Protein AF-A0A847L0N7-F1 (afdb_monomer_lite)

Foldseek 3Di:
DVCVVLVCVLPPPDVVVLVVVVVVQVVCVVVQFWDPVDDCVVLVVVLSVVVNVVVVPPDPDPDDPLCCCVPPVVVSSVVTTDPVNVVVVVVVCVVVVDDPVSVVVVVVPPPPDD

Structure (mmCIF, N/CA/C/O backbone):
data_AF-A0A847L0N7-F1
#
_entry.id   AF-A0A847L0N7-F1
#
loop_
_atom_site.group_PDB
_atom_site.id
_atom_site.type_symbol
_atom_site.label_atom_id
_atom_site.label_alt_id
_atom_site.label_comp_id
_atom_site.label_asym_id
_atom_site.label_entity_id
_atom_site.label_seq_id
_atom_site.pdbx_PDB_ins_code
_atom_site.Cartn_x
_atom_site.Cartn_y
_atom_site.Cartn_z
_atom_site.occupancy
_atom_site.B_iso_or_equiv
_atom_site.auth_seq_id
_atom_site.auth_comp_id
_atom_site.auth_asym_id
_atom_site.auth_atom_id
_atom_site.pdbx_PDB_model_num
ATOM 1 N N . LYS A 1 1 ? 18.946 -10.663 -11.995 1.00 44.84 1 LYS A N 1
ATO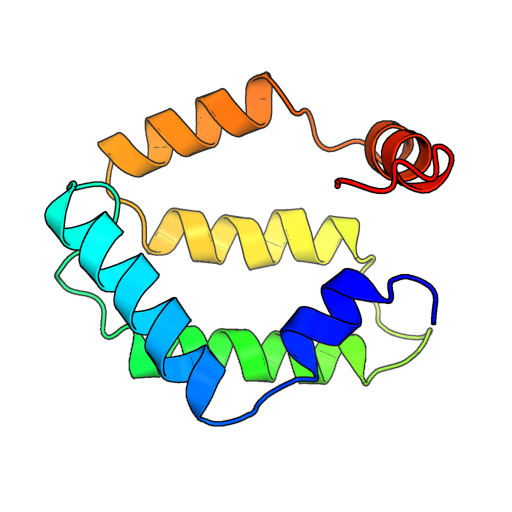M 2 C CA . LYS A 1 1 ? 18.074 -9.469 -11.844 1.00 44.84 1 LYS A CA 1
ATOM 3 C C . LYS A 1 1 ? 18.398 -8.801 -10.521 1.00 44.84 1 LYS A C 1
ATOM 5 O O . LYS A 1 1 ? 18.633 -9.521 -9.564 1.00 44.84 1 LYS A O 1
ATOM 10 N N . LYS A 1 2 ? 18.469 -7.465 -10.479 1.00 42.66 2 LYS A N 1
ATOM 11 C CA . LYS A 1 2 ? 18.998 -6.713 -9.326 1.00 42.66 2 LYS A CA 1
ATOM 12 C C . LYS A 1 2 ? 18.172 -6.894 -8.040 1.00 42.66 2 LYS A C 1
ATOM 14 O O . LYS A 1 2 ? 18.730 -6.731 -6.967 1.00 42.66 2 LYS A O 1
ATOM 19 N N . TYR A 1 3 ? 16.900 -7.293 -8.147 1.00 48.69 3 TYR A N 1
ATOM 20 C CA . TYR A 1 3 ? 15.965 -7.423 -7.023 1.00 48.69 3 TYR A CA 1
ATOM 21 C C . TYR A 1 3 ? 15.070 -8.663 -7.186 1.00 48.69 3 TYR A C 1
ATOM 23 O O . TYR A 1 3 ? 13.935 -8.534 -7.636 1.00 48.69 3 TYR A O 1
ATOM 31 N N . PRO A 1 4 ? 15.574 -9.875 -6.913 1.00 41.53 4 PRO A N 1
ATOM 32 C CA . PRO A 1 4 ? 14.850 -11.112 -7.201 1.00 41.53 4 PRO A CA 1
ATOM 33 C C . PRO A 1 4 ? 13.575 -11.293 -6.363 1.00 41.53 4 PRO A C 1
ATOM 35 O O . PRO A 1 4 ? 12.627 -11.850 -6.892 1.00 41.53 4 PRO A O 1
ATOM 38 N N . GLU A 1 5 ? 13.503 -10.771 -5.134 1.00 44.66 5 GLU A N 1
ATOM 39 C CA . GLU A 1 5 ? 12.321 -10.915 -4.258 1.00 44.66 5 GLU A CA 1
ATOM 40 C C . GLU A 1 5 ? 11.175 -9.965 -4.630 1.00 44.66 5 GLU A C 1
ATOM 42 O O . GLU A 1 5 ? 10.039 -10.392 -4.792 1.00 44.66 5 GLU A O 1
ATOM 47 N N . VAL A 1 6 ? 11.474 -8.684 -4.875 1.00 49.69 6 VAL A N 1
ATOM 48 C CA . VAL A 1 6 ? 10.493 -7.725 -5.423 1.00 49.69 6 VAL A CA 1
ATOM 49 C C . VAL A 1 6 ? 10.036 -8.170 -6.812 1.00 49.69 6 VAL A C 1
ATOM 51 O O . VAL A 1 6 ? 8.869 -8.045 -7.167 1.00 49.69 6 VAL A O 1
ATOM 54 N N . TYR A 1 7 ? 10.959 -8.723 -7.602 1.00 46.62 7 TYR A N 1
ATOM 55 C CA . TYR A 1 7 ? 10.634 -9.319 -8.888 1.00 46.62 7 TYR A CA 1
ATOM 56 C C . TYR A 1 7 ? 9.742 -10.557 -8.722 1.00 46.62 7 TYR A C 1
ATOM 58 O O . TYR A 1 7 ? 8.768 -10.656 -9.453 1.00 46.62 7 TYR A O 1
ATOM 66 N N . ALA A 1 8 ? 10.004 -11.444 -7.756 1.00 48.16 8 ALA A N 1
ATOM 67 C CA . ALA A 1 8 ? 9.175 -12.618 -7.468 1.00 48.16 8 ALA A CA 1
ATOM 68 C C . ALA A 1 8 ? 7.744 -12.220 -7.075 1.00 48.16 8 ALA A C 1
ATOM 70 O O . ALA A 1 8 ? 6.807 -12.655 -7.734 1.00 48.16 8 ALA A O 1
ATOM 71 N N . ILE A 1 9 ? 7.582 -11.270 -6.146 1.00 51.53 9 ILE A N 1
ATOM 72 C CA . ILE A 1 9 ? 6.271 -10.748 -5.705 1.00 51.53 9 ILE A CA 1
ATOM 73 C C . ILE A 1 9 ? 5.449 -10.152 -6.868 1.00 51.53 9 ILE A C 1
ATOM 75 O O . ILE A 1 9 ? 4.218 -10.202 -6.870 1.00 51.53 9 ILE A O 1
ATOM 79 N N . VAL A 1 10 ? 6.110 -9.569 -7.874 1.00 54.81 10 VAL A N 1
ATOM 80 C CA . VAL A 1 10 ? 5.443 -8.939 -9.031 1.00 54.81 10 VAL A CA 1
ATOM 81 C C . VAL A 1 10 ? 5.260 -9.902 -10.222 1.00 54.81 10 VAL A C 1
ATOM 83 O O . VAL A 1 10 ? 4.436 -9.660 -11.115 1.00 54.81 10 VAL A O 1
ATOM 86 N N . VAL A 1 11 ? 6.017 -11.002 -10.271 1.00 51.25 11 VAL A N 1
ATOM 87 C CA . VAL A 1 11 ? 6.077 -11.927 -11.418 1.00 51.25 11 VAL A CA 1
ATOM 88 C C . VAL A 1 11 ? 5.356 -13.243 -11.150 1.00 51.25 11 VAL A C 1
ATOM 90 O O . VAL A 1 11 ? 4.794 -13.795 -12.095 1.00 51.25 11 VAL A O 1
ATOM 93 N N . GLU A 1 12 ? 5.285 -13.720 -9.908 1.00 45.88 12 GLU A N 1
ATOM 94 C CA . GLU A 1 12 ? 4.573 -14.951 -9.542 1.00 45.88 12 GLU A CA 1
ATOM 95 C C . GLU A 1 12 ? 3.062 -14.717 -9.389 1.00 45.88 12 GLU A C 1
ATOM 97 O O . GLU A 1 12 ? 2.448 -14.993 -8.376 1.00 45.88 12 GLU A O 1
ATOM 102 N N . SER A 1 13 ? 2.389 -14.266 -10.452 1.00 48.38 13 SER A N 1
ATOM 103 C CA . SER A 1 13 ? 0.929 -14.401 -10.506 1.00 48.38 13 SER A CA 1
ATOM 104 C C . SER A 1 13 ? 0.568 -15.858 -10.799 1.00 48.38 13 SER A C 1
ATOM 106 O O . SER A 1 13 ? 0.425 -16.249 -11.961 1.00 48.38 13 SER A O 1
ATOM 108 N N . ARG A 1 14 ? 0.435 -16.666 -9.746 1.00 54.03 14 ARG A N 1
ATOM 109 C CA . ARG A 1 14 ? -0.443 -17.840 -9.745 1.00 54.03 14 ARG A CA 1
ATOM 110 C C . ARG A 1 14 ? -1.704 -17.476 -8.970 1.00 54.03 14 ARG A C 1
ATOM 112 O O . ARG A 1 14 ? -1.610 -16.840 -7.927 1.00 54.03 14 ARG A O 1
ATOM 119 N N . ASP A 1 15 ? -2.860 -17.933 -9.440 1.00 53.12 15 ASP A N 1
ATOM 120 C CA . ASP A 1 15 ? -4.188 -17.645 -8.865 1.00 53.12 15 ASP A CA 1
ATOM 121 C C . ASP A 1 15 ? -4.301 -17.905 -7.344 1.00 53.12 15 ASP A C 1
ATOM 123 O O . ASP A 1 15 ? -5.168 -17.345 -6.686 1.00 53.12 15 ASP A O 1
ATOM 127 N N . LYS A 1 16 ? -3.390 -18.697 -6.757 1.00 51.47 16 LYS A N 1
ATOM 128 C CA . LYS A 1 16 ? -3.302 -18.935 -5.306 1.00 51.47 16 LYS A CA 1
ATOM 129 C C . LYS A 1 16 ? -2.803 -17.738 -4.479 1.00 51.47 16 LYS A C 1
ATOM 131 O O . LYS A 1 16 ? -3.207 -17.628 -3.329 1.00 51.47 16 LYS A O 1
ATOM 136 N N . GLU A 1 17 ? -1.958 -16.858 -5.017 1.00 54.84 17 GLU A N 1
ATOM 137 C CA . GLU A 1 17 ? -1.433 -15.695 -4.268 1.00 54.84 17 GLU A CA 1
ATOM 138 C C . GLU A 1 17 ? -2.432 -14.533 -4.221 1.00 54.84 17 GLU A C 1
ATOM 140 O O . GLU A 1 17 ? -2.504 -13.815 -3.224 1.00 54.84 17 GLU A O 1
ATOM 145 N N . ALA A 1 18 ? -3.272 -14.399 -5.255 1.00 60.41 18 ALA A N 1
ATOM 146 C CA . ALA A 1 18 ? -4.363 -13.428 -5.261 1.00 60.41 18 ALA A CA 1
ATOM 147 C C . ALA A 1 18 ? -5.335 -13.673 -4.091 1.00 60.41 18 ALA A C 1
ATOM 149 O O . ALA A 1 18 ? -5.755 -12.726 -3.427 1.00 60.41 18 ALA A O 1
ATOM 150 N N . ASP A 1 19 ? -5.623 -14.940 -3.781 1.00 68.81 19 ASP A N 1
ATOM 151 C CA . ASP A 1 19 ? -6.457 -15.315 -2.637 1.00 68.81 19 ASP A CA 1
ATOM 152 C C . ASP A 1 19 ? -5.815 -14.950 -1.292 1.00 68.81 19 ASP A C 1
ATOM 154 O O . ASP A 1 19 ? -6.509 -14.498 -0.380 1.00 68.81 19 ASP A O 1
ATOM 158 N N . ASP A 1 20 ? -4.504 -15.137 -1.140 1.00 76.19 20 ASP A N 1
ATOM 159 C CA . ASP A 1 20 ? -3.806 -14.861 0.120 1.00 76.19 20 ASP A CA 1
ATOM 160 C C . ASP A 1 20 ? -3.625 -13.356 0.370 1.00 7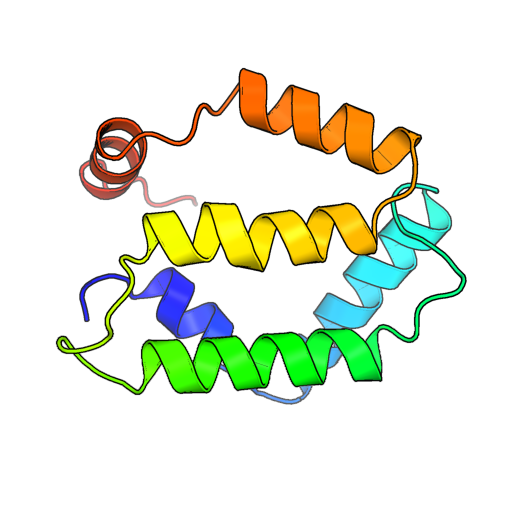6.19 20 ASP A C 1
ATOM 162 O O . ASP A 1 20 ? -3.757 -12.891 1.504 1.00 76.19 20 ASP A O 1
ATOM 166 N N . GLU A 1 21 ? -3.447 -12.560 -0.681 1.00 76.38 21 GLU A N 1
ATOM 167 C CA . GLU A 1 21 ? -3.440 -11.099 -0.576 1.00 76.38 21 GLU A CA 1
ATOM 168 C C . GLU A 1 21 ? -4.810 -10.530 -0.246 1.00 76.38 21 GLU A C 1
ATOM 170 O O . GLU A 1 21 ? -4.937 -9.672 0.629 1.00 76.38 21 GLU A O 1
ATOM 175 N N . LEU A 1 22 ? -5.859 -11.023 -0.902 1.00 84.62 22 LEU A N 1
ATOM 176 C CA . LEU A 1 22 ? -7.219 -10.610 -0.577 1.00 84.62 22 LEU A CA 1
ATOM 177 C C . LEU A 1 22 ? -7.583 -11.004 0.860 1.00 84.62 22 LEU A C 1
ATOM 179 O O . LEU A 1 22 ? -8.229 -10.217 1.554 1.00 84.62 22 LEU A O 1
ATOM 183 N N . LYS A 1 23 ? -7.113 -12.160 1.354 1.00 87.88 23 LYS A N 1
ATOM 184 C CA . LYS A 1 23 ? -7.220 -12.522 2.779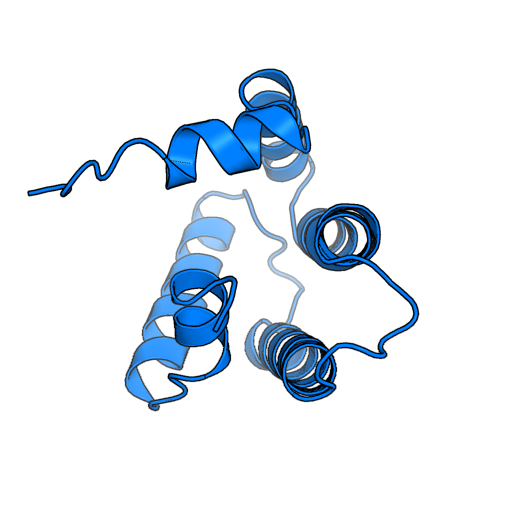 1.00 87.88 23 LYS A CA 1
ATOM 185 C C . LYS A 1 23 ? -6.462 -11.546 3.675 1.00 87.88 23 LYS A C 1
ATOM 187 O O . LYS A 1 23 ? -7.017 -11.142 4.692 1.00 87.88 23 LYS A O 1
ATOM 192 N N . PHE A 1 24 ? -5.246 -11.136 3.311 1.00 88.12 24 PHE A N 1
ATOM 193 C CA . PHE A 1 24 ? -4.486 -10.139 4.069 1.00 88.12 24 PHE A CA 1
ATOM 194 C C . PHE A 1 24 ? -5.246 -8.811 4.183 1.00 88.12 24 PHE A C 1
ATOM 196 O O . PHE A 1 24 ? -5.427 -8.297 5.289 1.00 88.12 24 PHE A O 1
ATOM 203 N N . PHE A 1 25 ? -5.761 -8.283 3.067 1.00 90.12 25 PHE A N 1
ATOM 204 C CA . PHE A 1 25 ? -6.552 -7.052 3.091 1.00 90.12 25 PHE A CA 1
ATOM 205 C C . PHE A 1 25 ? -7.838 -7.222 3.888 1.00 90.12 25 PHE A C 1
ATOM 207 O O . PHE A 1 25 ? -8.163 -6.355 4.694 1.00 90.12 25 PHE A O 1
ATOM 214 N N . LYS A 1 26 ? -8.523 -8.359 3.745 1.00 91.75 26 LYS A N 1
ATOM 215 C CA . LYS A 1 26 ? -9.705 -8.677 4.549 1.00 91.75 26 LYS A CA 1
ATOM 216 C C . LYS A 1 26 ? -9.394 -8.672 6.047 1.00 91.75 26 LYS A C 1
ATOM 218 O O . LYS A 1 26 ? -10.077 -7.988 6.799 1.00 91.75 26 LYS A O 1
ATOM 223 N N . MET A 1 27 ? -8.330 -9.350 6.475 1.00 93.31 27 MET A N 1
ATOM 224 C CA . MET A 1 27 ? -7.900 -9.348 7.875 1.00 93.31 27 MET A CA 1
ATOM 225 C C . MET A 1 27 ? -7.557 -7.939 8.366 1.00 93.31 27 MET A C 1
ATOM 227 O O . MET A 1 27 ? -7.925 -7.568 9.476 1.00 93.31 27 MET A O 1
ATOM 231 N N . GLY A 1 28 ? -6.869 -7.136 7.554 1.00 92.44 28 GLY A N 1
ATOM 232 C CA . GLY A 1 28 ? -6.547 -5.760 7.924 1.00 92.44 28 GLY A CA 1
ATOM 233 C C . GLY A 1 28 ? -7.775 -4.842 7.970 1.00 92.44 28 GLY A C 1
ATOM 234 O O . GLY A 1 28 ? -7.823 -3.949 8.815 1.00 92.44 28 GLY A O 1
ATOM 235 N N . VAL A 1 29 ? -8.796 -5.076 7.138 1.00 96.44 29 VAL A N 1
ATOM 236 C CA . VAL A 1 29 ? -10.109 -4.417 7.255 1.00 96.44 29 VAL A CA 1
ATOM 237 C C . VAL A 1 29 ? -10.784 -4.815 8.569 1.00 96.44 29 VAL A C 1
ATOM 239 O O . VAL A 1 29 ? -11.210 -3.934 9.315 1.00 96.44 29 VAL A O 1
ATOM 242 N N . ASP A 1 30 ? -10.805 -6.108 8.900 1.00 96.19 30 ASP A N 1
ATOM 243 C CA . ASP A 1 30 ? -11.393 -6.624 10.144 1.00 96.19 30 ASP A CA 1
ATOM 244 C C . ASP A 1 30 ? -10.679 -6.065 11.396 1.00 96.19 30 ASP A C 1
ATOM 246 O O . ASP A 1 30 ? -11.308 -5.796 12.418 1.00 96.19 30 ASP A O 1
ATOM 250 N N . GLN A 1 31 ? -9.369 -5.809 11.310 1.00 95.69 31 GLN A N 1
ATOM 251 C CA . GLN A 1 31 ? -8.559 -5.179 12.367 1.00 95.69 31 GLN A CA 1
ATOM 252 C C . GLN A 1 31 ? -8.667 -3.639 12.411 1.00 95.69 31 GLN A C 1
ATOM 254 O O . GLN A 1 31 ? -8.078 -2.988 13.291 1.00 95.69 31 GLN A O 1
ATOM 259 N N . GLY A 1 32 ? -9.394 -3.038 11.464 1.00 95.75 32 GLY A N 1
ATOM 260 C CA . GLY A 1 32 ? -9.568 -1.592 11.329 1.00 95.75 32 GLY A CA 1
ATOM 261 C C . GLY A 1 32 ? -8.325 -0.848 10.831 1.00 95.75 32 GLY A C 1
ATOM 262 O O . GLY A 1 32 ? -8.211 0.356 11.057 1.00 95.75 32 GLY A O 1
ATOM 263 N N . LEU A 1 33 ? -7.381 -1.546 10.195 1.00 96.12 33 LEU A N 1
ATOM 264 C CA . LEU A 1 33 ? -6.151 -0.980 9.626 1.00 96.12 33 LEU A CA 1
ATOM 265 C C . LEU A 1 33 ? -6.354 -0.502 8.186 1.00 96.12 33 LEU A C 1
ATOM 267 O O . LEU A 1 33 ? -5.773 0.506 7.785 1.00 96.12 33 LEU A O 1
ATOM 271 N N . PHE A 1 34 ? -7.211 -1.186 7.429 1.00 96.94 34 PHE A N 1
ATOM 272 C CA . PHE A 1 34 ? -7.530 -0.837 6.049 1.00 96.94 34 PHE A CA 1
ATOM 273 C C . PHE A 1 34 ? -8.984 -0.384 5.874 1.00 96.94 34 PHE A C 1
ATOM 275 O O . PHE A 1 34 ? -9.876 -0.724 6.653 1.00 96.94 34 PHE A O 1
ATOM 282 N N . ARG A 1 35 ? -9.213 0.433 4.848 1.00 97.69 35 ARG A N 1
ATOM 283 C CA . ARG A 1 35 ? -10.504 1.027 4.508 1.00 97.69 35 ARG A CA 1
ATOM 284 C C . ARG A 1 35 ? -11.484 -0.005 3.952 1.00 97.69 35 ARG A C 1
ATOM 286 O O . ARG A 1 35 ? -11.289 -0.565 2.883 1.00 97.69 35 ARG A O 1
ATOM 293 N N . LYS A 1 36 ? -12.613 -0.185 4.636 1.00 97.00 36 LYS A N 1
ATOM 294 C CA . LYS A 1 36 ? -13.666 -1.128 4.219 1.00 97.00 36 LYS A CA 1
ATOM 295 C C . LYS A 1 36 ? -14.388 -0.762 2.914 1.00 97.00 36 LYS A C 1
ATOM 297 O O . LYS A 1 36 ? -15.092 -1.602 2.372 1.00 97.00 36 LYS A O 1
ATOM 302 N N . ASP A 1 37 ? -14.291 0.489 2.461 1.00 96.94 37 ASP A N 1
ATOM 303 C CA . ASP A 1 37 ? -14.992 1.000 1.276 1.00 96.94 37 ASP A CA 1
ATOM 304 C C . ASP A 1 37 ? -14.225 0.783 -0.040 1.00 96.94 37 ASP A C 1
ATOM 306 O O . ASP A 1 37 ? -14.718 1.141 -1.106 1.00 96.94 37 ASP A O 1
ATOM 310 N N . ILE A 1 38 ? -13.029 0.195 0.025 1.00 95.56 38 ILE A N 1
ATOM 311 C CA . ILE A 1 38 ? -12.173 -0.058 -1.134 1.00 95.56 38 ILE A CA 1
ATOM 312 C C . ILE A 1 38 ? -12.456 -1.443 -1.726 1.00 95.56 38 ILE A C 1
ATOM 314 O O . ILE A 1 38 ? -12.496 -2.446 -1.013 1.00 95.56 38 ILE A O 1
ATOM 318 N N . ASP A 1 39 ? -12.568 -1.510 -3.053 1.00 94.12 39 ASP A N 1
ATOM 319 C CA . ASP A 1 39 ? -12.535 -2.776 -3.784 1.00 94.12 39 ASP A CA 1
ATOM 320 C C . ASP A 1 39 ? -11.081 -3.228 -3.987 1.00 94.12 39 ASP A C 1
ATOM 322 O O . ASP A 1 39 ? -10.378 -2.775 -4.896 1.00 94.12 39 ASP A O 1
ATOM 326 N N . TYR A 1 40 ? -10.628 -4.129 -3.113 1.00 88.44 40 TYR A N 1
ATOM 327 C CA . TYR A 1 40 ? -9.263 -4.657 -3.118 1.00 88.44 40 TYR A CA 1
ATOM 328 C C . TYR A 1 40 ? -8.927 -5.515 -4.331 1.00 88.44 40 TYR A C 1
ATOM 330 O O . TYR A 1 40 ? -7.747 -5.637 -4.653 1.00 88.44 40 TYR A O 1
ATOM 338 N N . VAL A 1 41 ? -9.914 -6.079 -5.029 1.00 89.12 41 VAL A N 1
ATOM 339 C CA . VAL A 1 41 ? -9.645 -6.796 -6.279 1.00 89.12 41 VAL A CA 1
ATOM 340 C C . VAL A 1 41 ? -9.228 -5.784 -7.335 1.00 89.12 41 VAL A C 1
ATOM 342 O O . VAL A 1 41 ? -8.176 -5.936 -7.956 1.00 89.12 41 VAL A O 1
ATOM 345 N N . VAL A 1 42 ? -10.002 -4.708 -7.488 1.00 91.75 42 VAL A N 1
ATOM 346 C CA . VAL A 1 42 ? -9.725 -3.658 -8.475 1.00 91.75 42 VAL A CA 1
ATOM 347 C C . VAL A 1 42 ? -8.393 -2.972 -8.183 1.00 91.75 42 VAL A C 1
ATOM 349 O O . VAL A 1 42 ? -7.520 -2.923 -9.054 1.00 91.75 42 VAL A O 1
ATOM 352 N N . VAL A 1 43 ? -8.204 -2.458 -6.964 1.00 91.44 43 VAL A N 1
ATOM 353 C CA . VAL A 1 43 ? -7.033 -1.615 -6.681 1.00 91.44 43 VAL A CA 1
ATOM 354 C C . VAL A 1 43 ? -5.726 -2.405 -6.668 1.00 91.44 43 VAL A C 1
ATOM 356 O O . VAL A 1 43 ? -4.731 -1.912 -7.200 1.00 91.44 43 VAL A O 1
ATOM 359 N N . ASN A 1 44 ? -5.715 -3.644 -6.157 1.00 87.56 44 ASN A N 1
ATOM 360 C CA . ASN A 1 44 ? -4.499 -4.459 -6.175 1.00 87.56 44 ASN A CA 1
ATOM 361 C C . ASN A 1 44 ? -4.161 -4.949 -7.580 1.00 87.56 44 ASN A C 1
ATOM 363 O O . ASN A 1 44 ? -2.981 -4.995 -7.924 1.00 87.56 44 ASN A O 1
ATOM 367 N N . THR A 1 45 ? -5.162 -5.268 -8.408 1.00 86.44 45 THR A N 1
ATOM 368 C CA . THR A 1 45 ? -4.920 -5.659 -9.806 1.00 86.44 45 THR A CA 1
ATOM 369 C C . THR A 1 45 ? -4.230 -4.525 -10.559 1.00 86.44 45 THR A C 1
ATOM 371 O O . THR A 1 45 ? -3.157 -4.720 -11.130 1.00 86.44 45 THR A O 1
ATOM 374 N N . LEU A 1 46 ? -4.777 -3.307 -10.479 1.00 91.94 46 LEU A N 1
ATOM 375 C CA . LEU A 1 46 ? -4.189 -2.141 -11.143 1.00 91.94 46 LEU A CA 1
ATOM 376 C C . LEU A 1 46 ? -2.798 -1.805 -10.595 1.00 91.94 46 LEU A C 1
ATOM 378 O O . LEU A 1 46 ? -1.878 -1.520 -11.362 1.00 91.94 46 LEU A O 1
ATOM 382 N N . PHE A 1 47 ? -2.622 -1.864 -9.275 1.00 88.94 47 PHE A N 1
ATOM 383 C CA . PHE A 1 47 ? -1.329 -1.630 -8.640 1.00 88.94 47 PHE A CA 1
ATOM 384 C C . PHE A 1 47 ? -0.261 -2.624 -9.125 1.00 88.94 47 PHE A C 1
ATOM 386 O O . PHE A 1 47 ? 0.844 -2.215 -9.496 1.00 88.94 47 PHE A O 1
ATOM 393 N N . ARG A 1 48 ? -0.601 -3.918 -9.198 1.00 85.44 48 ARG A N 1
ATOM 394 C CA . ARG A 1 48 ? 0.278 -4.980 -9.709 1.00 85.44 48 ARG A CA 1
ATOM 395 C C . ARG A 1 48 ? 0.648 -4.772 -11.165 1.00 85.44 48 ARG A C 1
ATOM 397 O O . ARG A 1 48 ? 1.823 -4.893 -11.507 1.00 85.44 48 ARG A O 1
ATOM 404 N N . ASP A 1 49 ? -0.319 -4.438 -12.009 1.00 88.44 49 ASP A N 1
ATOM 405 C CA . ASP A 1 49 ? -0.071 -4.221 -13.432 1.00 88.44 49 ASP A CA 1
ATOM 406 C C . ASP A 1 49 ? 0.847 -3.016 -13.669 1.00 88.44 49 ASP A C 1
ATOM 408 O O . ASP A 1 49 ? 1.795 -3.107 -14.455 1.00 88.44 49 ASP A O 1
ATOM 412 N N . LEU A 1 50 ? 0.650 -1.922 -12.927 1.00 88.06 50 LEU A N 1
ATOM 413 C CA . LEU A 1 50 ? 1.521 -0.745 -12.986 1.00 88.06 50 LEU A CA 1
ATOM 414 C C . LEU A 1 50 ? 2.951 -1.064 -12.528 1.00 88.06 50 LEU A C 1
ATOM 416 O O . LEU A 1 50 ? 3.913 -0.710 -13.218 1.00 88.06 50 LEU A O 1
ATOM 420 N N . LEU A 1 51 ? 3.113 -1.786 -11.413 1.00 85.06 51 LEU A N 1
ATOM 421 C CA . LEU A 1 51 ? 4.433 -2.236 -10.961 1.00 85.06 51 LEU A CA 1
ATOM 422 C C . LEU A 1 51 ? 5.080 -3.205 -11.954 1.00 85.06 51 LEU A C 1
ATOM 424 O O . LEU A 1 51 ? 6.279 -3.118 -12.213 1.00 85.06 51 LEU A O 1
ATOM 428 N N . ARG A 1 52 ? 4.304 -4.107 -12.554 1.00 83.88 52 ARG A N 1
ATOM 429 C CA . ARG A 1 52 ? 4.784 -5.058 -13.559 1.00 83.88 52 ARG A CA 1
ATOM 430 C C . ARG A 1 52 ? 5.284 -4.346 -14.810 1.00 83.88 52 ARG A C 1
ATOM 432 O O . ARG A 1 52 ? 6.331 -4.731 -15.328 1.00 83.88 52 ARG A O 1
ATOM 439 N N . ILE A 1 53 ? 4.578 -3.322 -15.289 1.00 85.00 53 ILE A N 1
ATOM 440 C CA . ILE A 1 53 ? 5.035 -2.480 -16.406 1.00 85.00 53 ILE A CA 1
ATOM 441 C C . ILE A 1 53 ? 6.363 -1.810 -16.043 1.00 85.00 53 ILE A C 1
ATOM 443 O O . ILE A 1 53 ? 7.325 -1.905 -16.809 1.00 85.00 53 ILE A O 1
ATOM 447 N N . TYR A 1 54 ? 6.445 -1.201 -14.858 1.00 84.00 54 TYR A N 1
ATOM 448 C CA . TYR A 1 54 ? 7.676 -0.582 -14.370 1.00 84.00 54 TYR A CA 1
ATOM 449 C C . TYR A 1 54 ? 8.849 -1.577 -14.343 1.00 84.00 54 TYR A C 1
ATOM 451 O O . TYR A 1 54 ? 9.888 -1.315 -14.943 1.00 84.00 54 TYR A O 1
ATOM 459 N N . LEU A 1 55 ? 8.671 -2.753 -13.732 1.00 79.69 55 LEU A N 1
ATOM 460 C CA . LEU A 1 55 ? 9.735 -3.755 -13.596 1.00 79.69 55 LEU A CA 1
ATOM 461 C C . LEU A 1 55 ? 10.134 -4.431 -14.913 1.00 79.69 55 LEU A C 1
ATOM 463 O O . LEU A 1 55 ? 11.265 -4.904 -15.034 1.00 79.69 55 LEU A O 1
ATOM 467 N N . LYS A 1 56 ? 9.222 -4.514 -15.889 1.00 80.50 56 LYS A N 1
ATOM 468 C CA . LYS A 1 56 ? 9.524 -5.024 -17.237 1.00 80.50 56 LYS A CA 1
ATOM 469 C C . LYS A 1 56 ? 10.289 -4.013 -18.085 1.00 80.50 56 LYS A C 1
ATOM 471 O O . LYS A 1 56 ? 10.969 -4.416 -19.025 1.00 80.50 56 LYS A O 1
ATOM 476 N N . THR A 1 57 ? 10.188 -2.726 -17.764 1.00 75.25 57 THR A N 1
ATOM 477 C CA . THR A 1 57 ? 10.917 -1.670 -18.468 1.00 75.25 57 THR A CA 1
ATOM 478 C C . THR A 1 57 ? 12.351 -1.636 -17.932 1.00 75.25 57 THR A C 1
ATOM 480 O O . THR A 1 57 ? 12.690 -0.852 -17.050 1.00 75.25 57 THR A O 1
ATOM 483 N N . GLU A 1 58 ? 13.186 -2.573 -18.389 1.00 61.41 58 GLU A N 1
ATOM 484 C CA . GLU A 1 58 ? 14.557 -2.737 -17.896 1.00 61.41 58 GLU A CA 1
ATOM 485 C C . GLU A 1 58 ? 15.395 -1.457 -18.048 1.00 61.41 58 GLU A C 1
ATOM 487 O O . GLU A 1 58 ? 15.381 -0.828 -19.103 1.00 61.41 58 GLU A O 1
ATOM 492 N N . GLY A 1 59 ? 16.159 -1.114 -16.999 1.00 61.09 59 GLY A N 1
ATOM 493 C CA . GLY A 1 59 ? 17.357 -0.251 -16.997 1.00 61.09 59 GLY A CA 1
ATOM 494 C C . GLY A 1 59 ? 17.211 1.223 -17.399 1.00 61.09 59 GLY A C 1
ATOM 495 O O . GLY A 1 59 ? 18.040 2.032 -16.993 1.00 61.09 59 GLY A O 1
ATOM 496 N N . ASN A 1 60 ? 16.175 1.576 -18.155 1.00 62.84 60 ASN A N 1
ATOM 497 C CA . ASN A 1 60 ? 16.022 2.855 -18.843 1.00 62.84 60 ASN A CA 1
ATOM 498 C C . ASN A 1 60 ? 14.742 3.595 -18.427 1.00 62.84 60 ASN A C 1
ATOM 500 O O . ASN A 1 60 ? 14.281 4.511 -19.108 1.00 62.84 60 ASN A O 1
ATOM 504 N N . TYR A 1 61 ? 14.130 3.177 -17.316 1.00 74.56 61 TYR A N 1
ATOM 505 C CA . TYR A 1 61 ? 12.995 3.892 -16.756 1.00 74.56 61 TYR A CA 1
ATOM 506 C C . TYR A 1 61 ? 13.467 5.141 -16.009 1.00 74.56 61 TYR A C 1
ATOM 508 O O . TYR A 1 61 ? 14.446 5.108 -15.268 1.00 74.56 61 TYR A O 1
ATOM 516 N N . LYS A 1 62 ? 12.729 6.242 -16.168 1.00 84.62 62 LYS A N 1
ATOM 517 C CA . LYS A 1 62 ? 13.084 7.571 -15.636 1.00 84.62 62 LYS A CA 1
ATOM 518 C C . LYS A 1 62 ? 13.164 7.678 -14.106 1.00 84.62 62 LYS A C 1
ATOM 520 O O . LYS A 1 62 ? 13.652 8.685 -13.607 1.00 84.62 62 LYS A O 1
ATOM 525 N N . PHE A 1 63 ? 12.651 6.692 -13.372 1.00 84.00 63 PHE A N 1
ATOM 526 C CA . PHE A 1 63 ? 12.552 6.720 -11.912 1.00 84.00 63 PHE A CA 1
ATOM 527 C C . PHE A 1 63 ? 13.285 5.539 -11.280 1.00 84.00 63 PHE A C 1
ATOM 529 O O . PHE A 1 63 ? 13.144 4.390 -11.718 1.00 84.00 63 PHE A O 1
ATOM 536 N N . THR A 1 64 ? 14.032 5.820 -10.214 1.00 83.38 64 THR A N 1
ATOM 537 C CA . THR A 1 64 ? 14.691 4.790 -9.407 1.00 83.38 64 THR A CA 1
ATOM 538 C C . THR A 1 64 ? 13.661 3.958 -8.640 1.00 83.38 64 THR A C 1
ATOM 540 O O . THR A 1 64 ? 12.538 4.401 -8.399 1.00 83.38 64 THR A O 1
ATOM 543 N N . MET A 1 65 ? 14.051 2.753 -8.214 1.00 80.12 65 MET A N 1
ATOM 544 C CA . MET A 1 65 ? 13.178 1.902 -7.393 1.00 80.12 65 MET A CA 1
ATOM 545 C C . MET A 1 65 ? 12.788 2.600 -6.085 1.00 80.12 65 MET A C 1
ATOM 547 O O . MET A 1 65 ? 11.647 2.484 -5.648 1.00 80.12 65 MET A O 1
ATOM 551 N N . LEU A 1 66 ? 13.716 3.361 -5.493 1.00 81.62 66 LEU A N 1
ATOM 552 C CA . LEU A 1 66 ? 13.456 4.143 -4.288 1.00 81.62 66 LEU A CA 1
ATOM 553 C C . LEU A 1 66 ? 12.381 5.209 -4.540 1.00 81.62 66 LEU A C 1
ATOM 555 O O . LEU A 1 66 ? 11.403 5.263 -3.805 1.00 81.62 66 LEU A O 1
ATOM 559 N N . GLN A 1 67 ? 12.495 5.968 -5.636 1.00 84.25 67 GLN A N 1
ATOM 560 C CA . GLN A 1 67 ? 11.484 6.962 -6.017 1.00 84.25 67 GLN A CA 1
ATOM 561 C C . GLN A 1 67 ? 10.111 6.324 -6.254 1.00 84.25 67 GLN A C 1
ATOM 563 O O . GLN A 1 67 ? 9.099 6.868 -5.818 1.00 84.25 67 GLN A O 1
ATOM 568 N N . VAL A 1 68 ? 10.061 5.166 -6.921 1.00 86.06 68 VAL A N 1
ATOM 569 C CA . VAL A 1 68 ? 8.806 4.428 -7.131 1.00 86.06 68 VAL A CA 1
ATOM 570 C C . VAL A 1 68 ? 8.226 3.948 -5.802 1.00 86.06 68 VAL A C 1
ATOM 572 O O . VAL A 1 68 ? 7.028 4.087 -5.570 1.00 86.06 68 VAL A O 1
ATOM 575 N N . TYR A 1 69 ? 9.049 3.434 -4.895 1.00 84.31 69 TYR A N 1
ATOM 576 C CA . TYR A 1 69 ? 8.573 3.016 -3.584 1.00 84.31 69 TYR A CA 1
ATOM 577 C C . TYR A 1 69 ? 8.006 4.199 -2.779 1.00 84.31 69 TYR A C 1
ATOM 579 O O . TYR A 1 69 ? 6.851 4.164 -2.358 1.00 84.31 69 TYR A O 1
ATOM 587 N N . GLU A 1 70 ? 8.773 5.279 -2.629 1.00 85.50 70 GLU A N 1
ATOM 588 C CA . GLU A 1 70 ? 8.382 6.437 -1.817 1.00 85.50 70 GLU A CA 1
ATOM 589 C C . GLU A 1 70 ? 7.196 7.207 -2.400 1.00 85.50 70 GLU A C 1
ATOM 591 O O . GLU A 1 70 ? 6.309 7.629 -1.662 1.00 85.50 70 GLU A O 1
ATOM 596 N N . SER A 1 71 ? 7.167 7.391 -3.722 1.00 87.38 71 SER A N 1
ATOM 597 C CA . SER A 1 71 ? 6.181 8.268 -4.367 1.00 87.38 71 SER A CA 1
ATOM 598 C C . SER A 1 71 ? 4.945 7.527 -4.865 1.00 87.38 71 SER A C 1
ATOM 600 O O . SER A 1 71 ? 3.872 8.122 -4.948 1.00 87.38 71 SER A O 1
ATOM 602 N N . PHE A 1 72 ? 5.065 6.244 -5.213 1.00 89.62 72 PHE A N 1
ATOM 603 C CA . PHE A 1 72 ? 3.958 5.463 -5.770 1.00 89.62 72 PHE A CA 1
ATOM 604 C C . PHE A 1 72 ? 3.449 4.407 -4.786 1.00 89.62 72 PHE A C 1
ATOM 606 O O . PHE A 1 72 ? 2.267 4.426 -4.445 1.00 89.62 72 PHE A O 1
ATOM 613 N N . VAL A 1 73 ? 4.321 3.535 -4.266 1.00 88.62 73 VAL A N 1
ATOM 614 C CA . VAL A 1 73 ? 3.905 2.458 -3.346 1.00 88.62 73 VAL A CA 1
ATOM 615 C C . VAL A 1 73 ? 3.384 3.015 -2.022 1.00 88.62 73 VAL A C 1
ATOM 617 O O . VAL A 1 73 ? 2.294 2.641 -1.596 1.00 88.62 73 VAL A O 1
ATOM 620 N N . LEU A 1 74 ? 4.101 3.946 -1.386 1.00 88.44 74 LEU A N 1
ATOM 621 C CA . LEU A 1 74 ? 3.625 4.538 -0.132 1.00 88.44 74 LEU A CA 1
ATOM 622 C C . LEU A 1 74 ? 2.349 5.359 -0.326 1.00 88.44 74 LEU A C 1
ATOM 624 O O . LEU A 1 74 ? 1.489 5.340 0.547 1.00 88.44 74 LEU A O 1
ATOM 628 N N . THR A 1 75 ? 2.194 6.049 -1.457 1.00 93.75 75 THR A N 1
ATOM 629 C CA . THR A 1 75 ? 0.956 6.777 -1.778 1.00 93.75 75 THR A CA 1
ATOM 630 C C . THR A 1 75 ? -0.226 5.821 -1.906 1.00 93.75 75 THR A C 1
ATOM 632 O O . THR A 1 75 ? -1.294 6.097 -1.364 1.00 93.75 75 THR A O 1
ATOM 635 N N . TYR A 1 76 ? -0.026 4.672 -2.559 1.00 93.75 76 TYR A N 1
ATOM 636 C CA . TYR A 1 76 ? -1.029 3.613 -2.623 1.00 93.75 76 TYR A CA 1
ATOM 637 C C . TYR A 1 76 ? -1.421 3.123 -1.222 1.00 93.75 76 TYR A C 1
ATOM 639 O O . TYR A 1 76 ? -2.600 3.166 -0.876 1.00 93.75 76 TYR A O 1
ATOM 647 N N . ILE A 1 77 ? -0.441 2.741 -0.391 1.00 91.88 77 ILE A N 1
ATOM 648 C CA . ILE A 1 77 ? -0.693 2.251 0.975 1.00 91.88 77 ILE A CA 1
ATOM 649 C C . ILE A 1 77 ? -1.426 3.319 1.799 1.00 91.88 77 ILE A C 1
ATOM 651 O O . ILE A 1 77 ? -2.463 3.030 2.391 1.00 91.88 77 ILE A O 1
ATOM 655 N N . ARG A 1 78 ? -0.951 4.571 1.779 1.00 94.88 78 ARG A N 1
ATOM 656 C CA . ARG A 1 78 ? -1.586 5.702 2.478 1.00 94.88 78 ARG A CA 1
ATOM 657 C C . ARG A 1 78 ? -3.025 5.957 2.027 1.00 94.88 78 ARG A C 1
ATOM 659 O O . ARG A 1 78 ? -3.841 6.391 2.831 1.00 94.88 78 ARG A O 1
ATOM 666 N N . GLY A 1 79 ? -3.354 5.670 0.768 1.00 95.44 79 GLY A N 1
ATOM 667 C CA . GLY A 1 79 ? -4.713 5.811 0.241 1.00 95.44 79 GLY A CA 1
ATOM 668 C C . GLY A 1 79 ? -5.701 4.749 0.741 1.00 95.44 79 GLY A C 1
ATOM 669 O O . GLY A 1 79 ? -6.905 5.024 0.807 1.00 95.44 79 GLY A O 1
ATOM 670 N N . ILE A 1 80 ? -5.208 3.558 1.102 1.00 95.75 80 ILE A N 1
ATOM 671 C CA . ILE A 1 80 ? -6.035 2.404 1.496 1.00 95.75 80 ILE A CA 1
ATOM 672 C C . ILE A 1 80 ? -6.076 2.147 3.008 1.00 95.75 80 ILE A C 1
ATOM 674 O O . ILE A 1 80 ? -6.924 1.376 3.460 1.00 95.75 80 ILE A O 1
ATOM 678 N N . VAL A 1 81 ? -5.185 2.754 3.796 1.00 97.19 81 VAL A N 1
ATOM 679 C CA . VAL A 1 81 ? -5.179 2.632 5.265 1.00 97.19 81 VAL A CA 1
ATOM 680 C C . VAL A 1 81 ? -6.188 3.575 5.929 1.00 97.19 81 VAL A C 1
ATOM 682 O O . VAL A 1 81 ? -6.557 4.618 5.391 1.00 97.19 81 VAL A O 1
ATOM 685 N N . THR A 1 82 ? -6.654 3.202 7.120 1.00 98.44 82 THR A N 1
ATOM 686 C CA . THR A 1 82 ? -7.425 4.078 8.023 1.00 98.44 82 THR A CA 1
ATOM 687 C C . THR A 1 82 ? -6.484 5.025 8.785 1.00 98.44 82 THR A C 1
ATOM 689 O O . THR A 1 82 ? -5.270 4.829 8.734 1.00 98.44 82 THR A O 1
ATOM 692 N N . PRO A 1 83 ? -6.983 6.007 9.567 1.00 98.06 83 PRO A N 1
ATOM 693 C CA . PRO A 1 83 ? -6.117 6.806 10.443 1.00 98.06 83 PRO A CA 1
ATOM 694 C C . PRO A 1 83 ? -5.241 5.956 11.379 1.00 98.06 83 PRO A C 1
ATOM 696 O O . PRO A 1 83 ? -4.050 6.220 11.498 1.00 98.06 83 PRO A O 1
ATOM 699 N N . LYS A 1 84 ? -5.800 4.878 11.951 1.00 97.31 84 LYS A N 1
ATOM 700 C CA . LYS A 1 84 ? -5.064 3.900 12.771 1.00 97.31 84 LYS A CA 1
ATOM 701 C C . LYS A 1 84 ? -3.975 3.182 11.967 1.00 97.31 84 LYS A C 1
ATOM 703 O O . LYS A 1 84 ? -2.858 3.016 12.442 1.00 97.31 84 LYS A O 1
ATOM 708 N N . GLY A 1 85 ? -4.298 2.736 10.751 1.00 95.94 85 GLY A N 1
ATOM 709 C CA . GLY A 1 85 ? -3.315 2.099 9.873 1.00 95.94 85 GLY A CA 1
ATOM 710 C C . GLY A 1 85 ? -2.206 3.060 9.434 1.00 95.94 85 GLY A C 1
ATOM 711 O O . GLY A 1 85 ? -1.065 2.640 9.281 1.00 95.94 85 GLY A O 1
ATOM 712 N N . ASN A 1 86 ? -2.523 4.346 9.278 1.00 96.56 86 ASN A N 1
ATOM 713 C CA . ASN A 1 86 ? -1.556 5.372 8.902 1.00 96.56 86 ASN A CA 1
ATOM 714 C C . ASN A 1 86 ? -0.576 5.684 10.044 1.00 96.56 86 ASN A C 1
ATOM 716 O O . ASN A 1 86 ? 0.617 5.798 9.798 1.00 96.56 86 ASN A O 1
ATOM 720 N N . GLU A 1 87 ? -1.054 5.731 11.291 1.00 96.62 87 GLU A N 1
ATOM 721 C CA . GLU A 1 87 ? -0.194 5.843 12.478 1.00 96.62 87 GLU A CA 1
ATOM 722 C C . GLU A 1 87 ? 0.787 4.663 12.566 1.00 96.62 87 GLU A C 1
ATOM 724 O O . GLU A 1 87 ? 1.995 4.864 12.661 1.00 96.62 87 GLU A O 1
ATOM 729 N N . MET A 1 88 ? 0.284 3.433 12.406 1.00 93.25 88 MET A N 1
ATOM 730 C CA . MET A 1 88 ? 1.119 2.226 12.385 1.00 93.25 88 MET A CA 1
ATOM 731 C C . MET A 1 88 ? 2.143 2.239 11.238 1.00 93.25 88 MET A C 1
ATOM 733 O O . MET A 1 88 ? 3.281 1.803 11.416 1.00 93.25 88 MET A O 1
ATOM 737 N N . LEU A 1 89 ? 1.756 2.736 10.059 1.00 91.31 89 LEU A N 1
ATOM 738 C CA . LEU A 1 89 ? 2.663 2.898 8.924 1.00 91.31 89 LEU A CA 1
ATOM 739 C C . LEU A 1 89 ? 3.758 3.927 9.226 1.00 91.31 89 LEU A C 1
ATOM 741 O O . LEU A 1 89 ? 4.924 3.672 8.937 1.00 91.31 89 LEU A O 1
ATOM 745 N N . ASP A 1 90 ? 3.403 5.076 9.794 1.00 92.56 90 ASP A N 1
ATOM 746 C CA . ASP A 1 90 ? 4.367 6.127 10.106 1.00 92.56 90 ASP A CA 1
ATOM 747 C C . ASP A 1 90 ? 5.350 5.680 11.194 1.00 92.56 90 ASP A C 1
ATOM 749 O O . ASP A 1 90 ? 6.544 5.958 11.083 1.00 92.56 90 ASP A O 1
ATOM 753 N N . ASP A 1 91 ? 4.896 4.935 12.201 1.00 92.81 91 ASP A N 1
ATOM 754 C CA . ASP A 1 91 ? 5.776 4.351 13.215 1.00 92.81 91 ASP A CA 1
ATOM 755 C C . ASP A 1 91 ? 6.719 3.305 12.613 1.00 92.81 91 ASP A C 1
ATOM 757 O O . ASP A 1 91 ? 7.933 3.377 12.823 1.00 92.81 91 ASP A O 1
ATOM 761 N N . PHE A 1 92 ? 6.206 2.421 11.751 1.00 87.00 92 PHE A N 1
ATOM 762 C CA . PHE A 1 92 ? 7.040 1.470 11.013 1.00 87.00 92 PHE A CA 1
ATOM 763 C C . PHE A 1 92 ? 8.129 2.172 10.187 1.00 87.00 92 PHE A C 1
ATOM 765 O O . PHE A 1 92 ? 9.279 1.726 10.172 1.00 87.00 92 PHE A O 1
ATOM 772 N N . LEU A 1 93 ? 7.792 3.276 9.514 1.00 86.75 93 LEU A N 1
ATOM 773 C CA . LEU A 1 93 ? 8.731 4.047 8.694 1.00 86.75 93 LEU A CA 1
ATOM 774 C C . LEU A 1 93 ? 9.757 4.830 9.524 1.00 86.75 93 LEU A C 1
ATOM 776 O O . LEU A 1 93 ? 10.885 5.009 9.065 1.00 86.75 93 LEU A O 1
ATOM 780 N N . LYS A 1 94 ? 9.402 5.284 10.733 1.00 87.19 94 LYS A N 1
ATOM 781 C CA . LYS A 1 94 ? 10.357 5.899 11.672 1.00 87.19 94 LYS A CA 1
ATOM 782 C C . LYS A 1 94 ? 11.378 4.882 12.175 1.00 87.19 94 LYS A C 1
ATOM 784 O O . LYS A 1 94 ? 12.558 5.208 12.271 1.00 87.19 94 LYS A O 1
ATOM 789 N N . GLU A 1 95 ? 10.931 3.666 12.487 1.00 84.31 95 GLU A N 1
ATOM 790 C CA . GLU A 1 95 ? 11.793 2.568 12.945 1.00 84.31 95 GLU A CA 1
ATOM 791 C C . GLU A 1 95 ? 12.653 1.991 11.815 1.00 84.31 95 GLU A C 1
ATOM 793 O O . GLU A 1 95 ? 13.778 1.546 12.043 1.00 84.31 95 GLU A O 1
ATOM 798 N N . ASN A 1 96 ? 12.139 2.031 10.584 1.00 78.50 96 ASN A N 1
ATOM 799 C CA . ASN A 1 96 ? 12.788 1.499 9.392 1.00 78.50 96 ASN A CA 1
ATOM 800 C C . ASN A 1 96 ? 12.976 2.612 8.351 1.00 78.50 96 ASN A C 1
ATOM 802 O O . ASN A 1 96 ? 12.354 2.565 7.283 1.00 78.50 96 ASN A O 1
ATOM 806 N N . PRO A 1 97 ? 13.822 3.623 8.637 1.00 75.06 97 PRO A N 1
ATOM 807 C CA . PRO A 1 97 ? 14.024 4.743 7.735 1.00 75.06 97 PRO A CA 1
ATOM 808 C C . PRO A 1 97 ? 14.582 4.231 6.413 1.00 75.06 97 PRO A C 1
ATOM 810 O O . PRO A 1 97 ? 15.673 3.653 6.341 1.00 75.06 97 PRO A O 1
ATOM 813 N N . ILE A 1 98 ? 13.811 4.449 5.354 1.00 68.06 98 ILE A N 1
ATOM 814 C CA . ILE A 1 98 ? 14.166 3.991 4.021 1.00 68.06 98 ILE A CA 1
ATOM 815 C C . ILE A 1 98 ? 15.345 4.842 3.558 1.00 68.06 98 ILE A C 1
ATOM 817 O O . ILE A 1 98 ? 15.220 6.023 3.254 1.00 68.06 98 ILE A O 1
ATOM 821 N N . SER A 1 99 ? 16.521 4.233 3.534 1.00 62.41 99 SER A N 1
ATOM 822 C CA . SER A 1 99 ? 17.728 4.837 2.982 1.00 62.41 99 SER A CA 1
ATOM 823 C C . SER A 1 99 ? 18.377 3.880 1.999 1.00 62.41 99 SER A C 1
ATOM 825 O O . SER A 1 99 ? 18.359 2.659 2.185 1.00 62.41 99 SER A O 1
ATOM 827 N N . ASP A 1 100 ? 19.021 4.438 0.980 1.00 54.88 100 ASP A N 1
ATOM 828 C CA . ASP A 1 100 ? 19.780 3.684 -0.024 1.00 54.88 100 ASP A CA 1
ATOM 829 C C . ASP A 1 100 ? 20.869 2.783 0.623 1.00 54.88 100 ASP A C 1
ATOM 831 O O . ASP A 1 100 ? 21.295 1.775 0.059 1.00 54.88 100 ASP A O 1
ATOM 835 N N . THR A 1 101 ? 21.296 3.116 1.848 1.00 46.19 101 THR A N 1
ATOM 836 C CA . THR A 1 101 ? 22.229 2.371 2.712 1.00 46.19 101 THR A CA 1
ATOM 837 C C . THR A 1 101 ? 21.569 1.234 3.503 1.00 46.19 101 THR A C 1
ATOM 839 O O . THR A 1 101 ? 22.108 0.126 3.510 1.00 46.19 101 THR A O 1
ATOM 842 N N . SER A 1 102 ? 20.395 1.450 4.110 1.00 46.66 102 SER A N 1
ATOM 843 C CA . SER A 1 102 ? 19.625 0.391 4.804 1.00 46.66 102 SER A CA 1
ATOM 844 C C . SER A 1 102 ? 19.216 -0.750 3.860 1.00 46.66 102 SER A C 1
ATOM 846 O O . SER A 1 102 ? 19.277 -1.930 4.209 1.00 46.66 102 SER A O 1
ATOM 848 N N . TRP A 1 103 ? 18.912 -0.398 2.609 1.00 48.88 103 TRP A N 1
ATOM 849 C CA . TRP A 1 103 ? 18.519 -1.325 1.551 1.00 48.88 103 TRP A CA 1
ATOM 850 C C . TRP A 1 103 ? 19.687 -2.201 1.061 1.00 48.88 103 TRP A C 1
ATOM 852 O O . TRP A 1 103 ? 19.493 -3.341 0.635 1.00 48.88 103 TRP A O 1
ATOM 862 N N . LYS A 1 104 ? 20.925 -1.689 1.152 1.00 45.09 104 LYS A N 1
ATOM 863 C CA . LYS A 1 104 ? 22.156 -2.430 0.828 1.00 45.09 104 LYS A CA 1
ATOM 864 C C . LYS A 1 104 ? 22.614 -3.341 1.971 1.00 45.09 104 LYS A C 1
ATOM 866 O O . LYS A 1 104 ? 23.058 -4.448 1.686 1.00 45.09 104 LYS A O 1
ATOM 871 N N . MET A 1 105 ? 22.473 -2.926 3.235 1.00 35.31 105 MET A N 1
ATOM 872 C CA . MET A 1 105 ? 22.882 -3.731 4.401 1.00 35.31 105 MET A CA 1
ATOM 873 C C . MET A 1 105 ? 22.043 -5.007 4.578 1.00 35.31 105 MET A C 1
ATOM 875 O O . MET A 1 105 ? 22.608 -6.074 4.822 1.00 35.31 105 MET A O 1
ATOM 879 N N . ASN A 1 106 ? 20.725 -4.940 4.359 1.00 40.78 106 ASN A N 1
ATOM 880 C CA . ASN A 1 106 ? 19.858 -6.127 4.419 1.00 40.78 106 ASN A CA 1
ATOM 881 C C . ASN A 1 106 ? 20.044 -7.090 3.231 1.00 40.78 106 ASN A C 1
ATOM 883 O O . ASN A 1 106 ? 19.662 -8.250 3.331 1.00 40.78 106 ASN A O 1
ATOM 887 N N . ASN A 1 107 ? 20.668 -6.642 2.136 1.00 43.81 107 ASN A N 1
ATOM 888 C CA . ASN A 1 107 ? 20.993 -7.478 0.973 1.00 43.81 107 ASN A CA 1
ATOM 889 C C . ASN A 1 107 ? 22.454 -7.966 0.942 1.00 43.81 107 ASN A C 1
ATOM 891 O O . ASN A 1 107 ? 22.776 -8.843 0.143 1.00 43.81 107 ASN A O 1
ATOM 895 N N . SER A 1 108 ? 23.353 -7.425 1.777 1.00 32.69 108 SER A N 1
ATOM 896 C CA . SER A 1 108 ? 24.733 -7.925 1.909 1.00 32.69 108 SER A CA 1
ATOM 897 C C . SER A 1 108 ? 24.883 -8.995 2.989 1.00 32.69 108 SER A C 1
ATOM 899 O O . SER A 1 108 ? 25.848 -9.755 2.973 1.00 32.69 108 SER A O 1
ATOM 901 N N . LEU A 1 109 ? 23.942 -9.071 3.932 1.00 31.94 109 LEU A N 1
ATOM 902 C CA . LEU A 1 109 ? 23.872 -10.145 4.913 1.00 31.94 109 LEU A CA 1
ATOM 903 C C . LEU A 1 109 ? 22.850 -11.167 4.421 1.00 31.94 109 LEU A C 1
ATOM 905 O O . LEU A 1 109 ? 21.652 -10.987 4.601 1.00 31.94 109 LEU A O 1
ATOM 909 N N . GLY A 1 110 ? 23.335 -12.237 3.784 1.00 38.78 110 GLY A N 1
ATOM 910 C CA . GLY A 1 110 ? 22.553 -13.412 3.394 1.00 38.78 110 GLY A CA 1
ATOM 911 C C . GLY A 1 110 ? 21.975 -14.147 4.605 1.00 38.78 110 GLY A C 1
ATOM 912 O O . GLY A 1 110 ? 22.391 -15.259 4.932 1.00 38.78 110 GLY A O 1
ATOM 913 N N . ILE A 1 111 ? 21.017 -13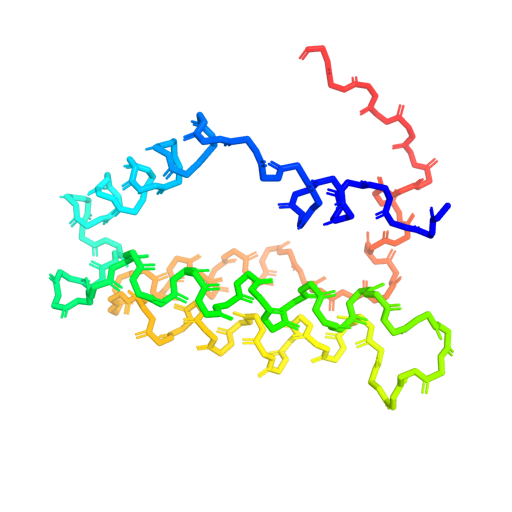.525 5.287 1.00 32.97 111 ILE A N 1
ATOM 914 C CA . ILE A 1 111 ? 20.289 -14.122 6.394 1.00 32.97 111 ILE A CA 1
ATOM 915 C C . ILE A 1 111 ? 19.227 -15.023 5.773 1.00 32.97 111 ILE A C 1
ATOM 917 O O . ILE A 1 111 ? 18.099 -14.616 5.511 1.00 32.97 111 ILE A O 1
ATOM 921 N N . LYS A 1 112 ? 19.616 -16.282 5.544 1.00 40.28 112 LYS A N 1
ATOM 922 C CA . LYS A 1 112 ? 18.678 -17.402 5.460 1.00 40.28 112 LYS A CA 1
ATOM 923 C C . LYS A 1 112 ? 17.767 -17.337 6.689 1.00 40.28 112 LYS A C 1
ATOM 925 O O . LYS A 1 112 ? 18.198 -17.699 7.784 1.00 40.28 112 LYS A O 1
ATOM 930 N N . ARG A 1 113 ? 16.526 -16.880 6.525 1.00 34.22 113 ARG A N 1
ATOM 931 C CA . ARG A 1 113 ? 15.484 -17.137 7.521 1.00 34.22 113 ARG A CA 1
ATOM 932 C C . ARG A 1 113 ? 15.081 -18.606 7.374 1.00 34.22 113 ARG A C 1
ATOM 934 O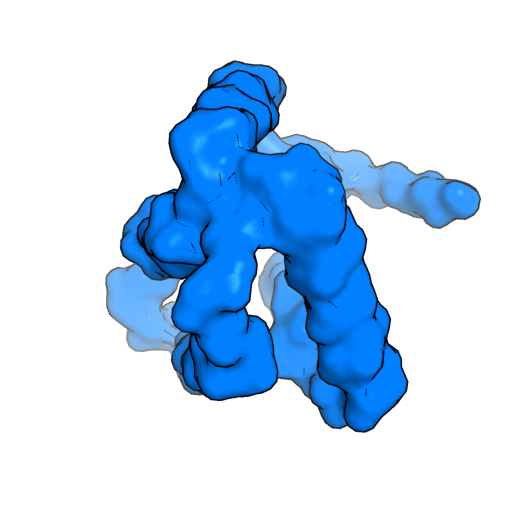 O . ARG A 1 113 ? 14.683 -19.029 6.292 1.00 34.22 113 ARG A O 1
ATOM 941 N N . LYS A 1 114 ? 15.356 -19.374 8.431 1.00 30.39 114 LYS A N 1
ATOM 942 C CA . LYS A 1 114 ? 14.805 -20.714 8.659 1.00 30.39 114 LYS A CA 1
ATOM 943 C C . LYS A 1 114 ? 13.292 -20.642 8.803 1.00 30.39 114 LYS A C 1
ATOM 945 O O . LYS A 1 114 ? 12.823 -19.596 9.304 1.00 30.39 114 LYS A O 1
#

Sequence (114 aa):
KKYPEVYAIVVESRDKEADDELKFFKMGVDQGLFRKDIDYVVVNTLFRDLLRIYLKTEGNYKFTMLQVYESFVLTYIRGIVTPKGNEMLDDFLKENPISDTSWKMNNSLGIKRK

pLDDT: mean 75.15, std 20.88, range [30.39, 98.44]

Secondary structure (DSSP, 8-state):
---HHHHHHHH---HHHHHHHHHHHHHHHHTTSB-TTS-HHHHHHHHHHHHHHHHHS-S--SS-HHHHIIIIIHHHHHHHB-HHHHHHHHHHHHHS---TTHHHHHHHS-----

Radius of gyration: 15.35 Å; chains: 1; bounding box: 40×29×32 Å

=== Feature glossary ===
The record interleaves many kinds of information about one protein. Here is each kind framed as the question it answers.

Q: Are the domains correctly placed relative to each other?
A: Predicted aligned error is AlphaFold's pairwise confidence. Unlike pLDDT (per-residue), PAE is per-residue-pair and captures whether two parts of the structure are correctly placed relative to each other. Units are ångströms of expected positional error.

Q: Which residues are in helices, strands, or loops?
A: Eight-state secondary structure (DSSP): H is the canonical α-helix, G the tighter 3₁₀-helix, I the wider π-helix; E/B are β-structure, T and S are turns and bends, and '-' is everything else. DSSP derives these from the pattern of main-chain N–H···O=C hydrogen bonds, not from the sequence.

Q: What if only a Cα trace is available?
A: P-SEA three-state annotation labels each residue as helix, strand, or coil based purely on the geometry of the Cα trace. It serves as a fallback when the full backbone (and thus DSSP) is unavailable.

Q: What are the backbone torsion angles?
A: φ (phi) and ψ (psi) are the two rotatable backbone dihedrals per residue: φ is the C(i-1)–N–Cα–C torsion, ψ is the N–Cα–C–N(i+1) torsion, both in degrees on (−180°, 180°]. α-helical residues cluster near (−60°, −45°); β-strand residues near (−120°, +130°). A Ramachandran plot is simply a scatter of (φ, ψ) for every residue.

Q: What known structures does this most resemble?
A: Structural nearest neighbors (via Foldseek easy-search vs the PDB). Reported per hit: target PDB id, E-value, and alignment TM-score. A TM-score above ~0.5 is the conventional threshold for 'same fold'.

Q: What family and function is it annotated with?
A: Database cross-references. InterPro integrates a dozen domain/family signature databases into unified entries with residue-range hits. GO terms attach function/process/location labels with evidence codes. CATH codes position the fold in a four-level structural taxonomy. Organism is the NCBI-taxonomy species name.

Q: Which residues are buried vs exposed?
A: Solvent accessibility: the surface area of each residue that a 1.4 Å water probe can touch, in Å². When only backbone atoms are present the absolute values are lower than full-atom SASA (side chains contribute most of the area) and are flagged as backbone-only.

Q: What do the diagnostic plots show?
A: Three diagnostic plots accompany the record. The Cα contact map visualizes the tertiary structure as a 2D adjacency matrix (8 Å cutoff, sequence-local contacts suppressed). The Ramachandran plot shows the distribution of backbone (φ, ψ) torsions, with points in the α and β basins reflecting secondary structure content. The PAE plot shows AlphaFold's inter-residue confidence as a color matrix.

Q: What is the amino-acid chain?
A: The amino-acid sequence is the protein's primary structure: the linear order of residues from the N-terminus to the C-terminus, written in one-letter code. Everything else here — the 3D coordinates, the secondary structure, the domain annotations — is ultimately a consequence of this string.

Q: What do the rendered images show?
A: The six renders are orthographic views along the three Cartesian axes in both directions. Representation (cartoon, sticks, or surf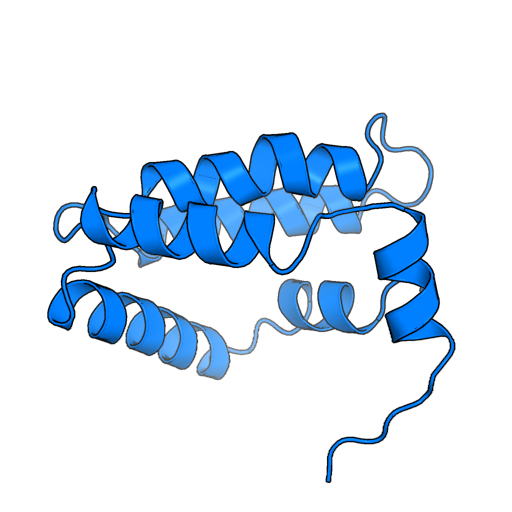ace) and color scheme (sequence-rainbow or by-chain) vary across proteins so the training set covers all the common visualization conventions.

Q: Where is each backbone atom in 3D?
A: The mmCIF table is the protein's shape written out atom by atom. For each backbone N, Cα, C, and carbonyl O, it records an (x, y, z) coordinate triple in Å plus the residue type, chain letter, and residue number.

Q: How mobile is each atom in the crystal?
A: For experimental (PDB) structures, the B-factor (temperature factor) quantifies the positional spread of each atom in the crystal — a combination of thermal vibration and static disorder — in units of Å². High B-factors mark flexible loops or poorly resolved regions; low B-factors mark the rigid, well-ordered core.

Q: How big and how compact is the whole molecule?
A: Three whole-structure scalars: the radius of gyration (RMS distance of Cα from centroid, in Å), the count of Cα–Cα contacts (pairs closer than 8 Å and separated by more than four residues in sequence — i.e. tertiary, not local, contacts), and the bounding-box dimensions. Together they distinguish compact globular folds from extended fibres or disordered chains.

Q: What does the local fold look like, residue by residue?
A: A 3Di character summarizes, for each residue, the relative orientation of the Cα frame of its nearest spatial neighbor. Because it encodes fold topology rather than chemistry, 3Di alignments detect remote structural similarity that sequence alignment misses.

Q: How confident is the AlphaFold model at each residue?
A: For AlphaFold models, the B-factor field carries pLDDT — the model's own estimate of local accuracy on a 0–100 scale. Regions with pLDDT<50 should be treated as essentially unmodeled; they often correspond to intrinsically disordered segments.